Protein AF-A0A2R4MIS1-F1 (afdb_monomer_lite)

Radius of gyration: 31.61 Å; chains: 1; bounding box: 53×61×76 Å

Organism: NCBI:txid454601

pLDDT: mean 84.38, std 12.79, range [53.66, 97.81]

Sequence (114 aa):
MLKRVVTWFFLIPLALLFAFFALANRQEILLGVDPLSPDSPFVGPFPVPLFIVIYGALMLGIVLGGVGAYVGQHKKRAEVRALRKQNNELKQQLDARAPTTDKDDGLALLDDRV

Foldseek 3Di:
DVVVVVVCVVVVVVVVVLVVVQVVQQFWDFDDPAPDCPPDGPDGTDTDGPSCVVVVVVVVVVVVVVVVVVVVVVVVVVVVVVVVVVVVVVVVVCVVPPPCPVVVVVVVVVVVVD

InterPro domains:
  IPR010445 Lipopolysaccharide assembly protein A domain [PF06305] (46-95)

Secondary structure (DSSP, 8-state):
-HHHHHHHHHHHHHHHHHHHHHHHT--EEEE---SS-TTS-SS--EEEEHHHHHHHHHHHHHHHHHHHHHHHHHHHHHHHHHHHHHHHHHHHHHHHHS----HHHHHHHHHTT-

Structure (mmCIF, N/CA/C/O backbone):
data_AF-A0A2R4MIS1-F1
#
_entry.id   AF-A0A2R4MIS1-F1
#
loop_
_atom_site.group_PDB
_atom_site.id
_atom_site.type_symbol
_atom_site.label_atom_id
_atom_site.label_alt_id
_atom_site.label_comp_id
_atom_site.label_asym_id
_atom_site.label_entity_id
_atom_site.label_seq_id
_atom_site.pdbx_PDB_ins_code
_atom_site.Cartn_x
_atom_site.Cartn_y
_atom_site.Cartn_z
_atom_site.occupancy
_atom_site.B_iso_or_equiv
_atom_site.auth_seq_id
_atom_site.auth_comp_id
_atom_site.au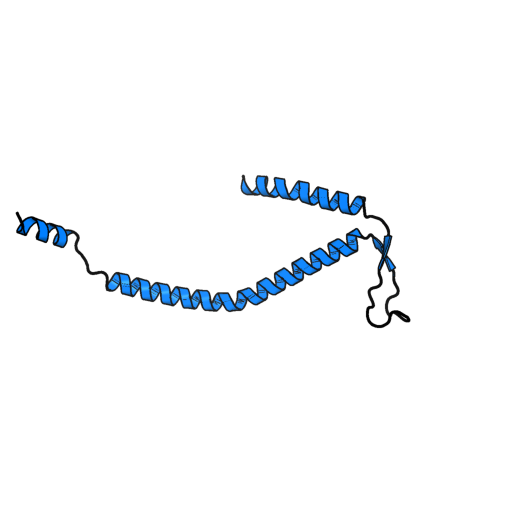th_asym_id
_atom_site.auth_atom_id
_atom_site.pdbx_PDB_model_num
ATOM 1 N N . MET A 1 1 ? -15.223 21.668 2.343 1.00 73.81 1 MET A N 1
ATOM 2 C CA . MET A 1 1 ? -14.315 21.825 1.182 1.00 73.81 1 MET A CA 1
ATOM 3 C C . MET A 1 1 ? -12.840 21.824 1.577 1.00 73.81 1 MET A C 1
ATOM 5 O O . MET A 1 1 ? -12.084 21.104 0.940 1.00 73.81 1 MET A O 1
ATOM 9 N N . LEU A 1 2 ? -12.446 22.501 2.666 1.00 84.19 2 LEU A N 1
ATOM 10 C CA . LEU A 1 2 ? -11.052 22.565 3.141 1.00 84.19 2 LEU A CA 1
ATOM 11 C C . LEU A 1 2 ? -10.363 21.195 3.291 1.00 84.19 2 LEU A C 1
ATOM 13 O O . LEU A 1 2 ? -9.263 21.017 2.791 1.00 84.19 2 LEU A O 1
ATOM 17 N N . LYS A 1 3 ? -11.042 20.191 3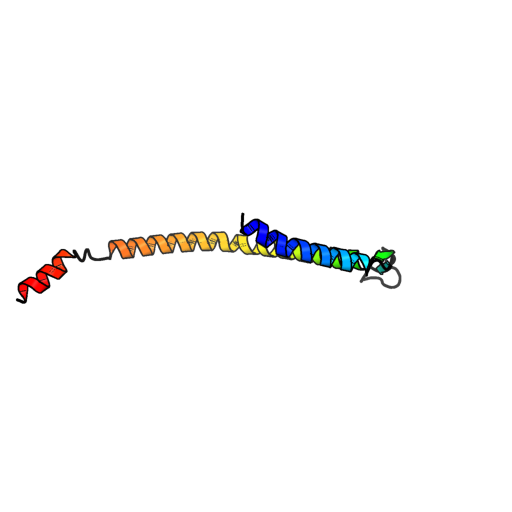.872 1.00 88.06 3 LYS A N 1
ATOM 18 C CA . LYS A 1 3 ? -10.495 18.825 4.004 1.00 88.06 3 LYS A CA 1
ATOM 19 C C . LYS A 1 3 ? -10.055 18.223 2.665 1.00 88.06 3 LYS A C 1
ATOM 21 O O . LYS A 1 3 ? -9.000 17.617 2.609 1.00 88.06 3 LYS A O 1
ATOM 26 N N . ARG A 1 4 ? -10.828 18.429 1.589 1.00 88.38 4 ARG A N 1
ATOM 27 C CA . ARG A 1 4 ? -10.453 17.944 0.252 1.00 88.38 4 ARG A CA 1
ATOM 28 C C . ARG A 1 4 ? -9.235 18.704 -0.260 1.00 88.38 4 ARG A C 1
ATOM 30 O O . ARG A 1 4 ? -8.277 18.066 -0.653 1.00 88.38 4 ARG A O 1
ATOM 37 N N . VAL A 1 5 ? -9.230 20.034 -0.185 1.00 91.31 5 VAL A N 1
ATOM 38 C CA . VAL A 1 5 ? -8.086 20.847 -0.639 1.00 91.31 5 VAL A CA 1
ATOM 39 C C . VAL A 1 5 ? -6.793 20.426 0.061 1.00 91.31 5 VAL A C 1
ATOM 41 O O . VAL A 1 5 ? -5.795 20.186 -0.606 1.00 91.31 5 VAL A O 1
ATOM 44 N N . VAL A 1 6 ? -6.837 20.237 1.383 1.00 92.12 6 VAL A N 1
ATOM 45 C CA . VAL A 1 6 ? -5.695 19.754 2.171 1.00 92.12 6 VAL A CA 1
ATOM 46 C C . VAL A 1 6 ? -5.270 18.356 1.716 1.00 92.12 6 VAL A C 1
ATOM 48 O O . VAL A 1 6 ? -4.094 18.138 1.455 1.00 92.12 6 VAL A O 1
ATOM 51 N N . THR A 1 7 ? -6.206 17.417 1.543 1.00 93.38 7 THR A N 1
ATOM 52 C CA . THR A 1 7 ? -5.881 16.080 1.023 1.00 93.38 7 THR A CA 1
ATOM 53 C C . THR A 1 7 ? -5.199 16.148 -0.341 1.00 93.38 7 THR A C 1
ATOM 55 O O . THR A 1 7 ? -4.170 15.510 -0.520 1.00 93.38 7 THR A O 1
ATOM 58 N N . TRP A 1 8 ? -5.722 16.929 -1.288 1.00 95.06 8 TRP A N 1
ATOM 59 C CA . TRP A 1 8 ? -5.138 17.060 -2.626 1.00 95.06 8 TRP A CA 1
ATOM 60 C C . TRP A 1 8 ? -3.767 17.745 -2.599 1.00 95.06 8 TRP A C 1
ATOM 62 O O . TRP A 1 8 ? -2.879 17.345 -3.346 1.00 95.06 8 TRP A O 1
ATOM 72 N N . PHE A 1 9 ? -3.561 18.704 -1.694 1.00 95.44 9 PHE A N 1
ATOM 73 C CA . PHE A 1 9 ? -2.269 19.359 -1.500 1.00 95.44 9 PHE A CA 1
ATOM 74 C C . PHE A 1 9 ? -1.167 18.385 -1.072 1.00 95.44 9 PHE A C 1
ATOM 76 O O . PHE A 1 9 ? -0.030 18.548 -1.491 1.00 95.44 9 PHE A O 1
ATOM 83 N N . PHE A 1 10 ? -1.487 17.350 -0.291 1.00 95.31 10 PHE A N 1
ATOM 84 C CA . PHE A 1 10 ? -0.525 16.296 0.051 1.00 95.31 10 PHE A CA 1
ATOM 85 C C . PHE A 1 10 ? -0.486 15.170 -0.985 1.00 95.31 10 PHE A C 1
ATOM 87 O O . PHE A 1 10 ? 0.578 14.627 -1.274 1.00 95.31 10 PHE A O 1
ATOM 94 N N . LEU A 1 11 ? -1.636 14.821 -1.563 1.00 95.19 11 LEU A N 1
ATOM 95 C CA . LEU A 1 11 ? -1.757 13.681 -2.465 1.00 95.19 11 LEU A CA 1
ATOM 96 C C . LEU A 1 11 ? -1.101 13.940 -3.823 1.00 95.19 11 LEU A C 1
ATOM 98 O O . LEU A 1 11 ? -0.458 13.038 -4.346 1.00 95.19 11 LEU A O 1
ATOM 102 N N . ILE A 1 12 ? -1.226 15.151 -4.384 1.00 96.56 12 ILE A N 1
ATOM 103 C CA . ILE A 1 12 ? -0.626 15.478 -5.687 1.00 96.56 12 ILE A CA 1
ATOM 104 C C . ILE A 1 12 ? 0.910 15.404 -5.623 1.00 96.56 12 ILE A C 1
ATOM 106 O O . ILE A 1 12 ? 1.482 14.667 -6.427 1.00 96.56 12 ILE A O 1
ATOM 110 N N . PRO A 1 13 ? 1.610 16.088 -4.692 1.00 97.06 13 PRO A N 1
ATOM 111 C CA . PRO A 1 13 ? 3.066 15.991 -4.608 1.00 97.06 13 PRO A CA 1
ATOM 112 C C . PRO A 1 13 ? 3.538 14.573 -4.305 1.00 97.06 13 PRO A C 1
ATOM 114 O O . PRO A 1 13 ? 4.535 14.130 -4.866 1.00 97.06 13 PRO A O 1
ATOM 117 N N . LEU A 1 14 ? 2.804 13.838 -3.465 1.00 96.62 14 LEU A N 1
ATOM 118 C CA . LEU A 1 14 ? 3.119 12.445 -3.175 1.00 96.62 14 LEU A CA 1
ATOM 119 C C . LEU A 1 14 ? 2.987 11.564 -4.428 1.00 96.62 14 LEU A C 1
ATOM 121 O O . LEU A 1 14 ? 3.872 10.763 -4.709 1.00 96.62 14 LEU A O 1
ATOM 125 N N . ALA A 1 15 ? 1.924 11.739 -5.216 1.00 96.06 15 ALA A N 1
ATOM 126 C CA . ALA A 1 15 ? 1.745 11.026 -6.478 1.00 96.06 15 ALA A CA 1
ATOM 127 C C . ALA A 1 15 ? 2.846 11.370 -7.492 1.00 96.06 15 ALA A C 1
ATOM 129 O O . ALA A 1 15 ? 3.374 10.473 -8.144 1.00 96.06 15 ALA A O 1
ATOM 130 N N . LEU A 1 16 ? 3.235 12.646 -7.588 1.00 97.81 16 LEU A N 1
ATOM 131 C CA . LEU A 1 16 ? 4.356 13.080 -8.423 1.00 97.81 16 LEU A CA 1
ATOM 132 C C . LEU A 1 16 ? 5.676 12.455 -7.969 1.00 97.81 16 LEU A C 1
ATOM 134 O O . LEU A 1 16 ? 6.441 11.992 -8.809 1.00 97.81 16 LEU A O 1
ATOM 138 N N . LEU A 1 17 ? 5.930 12.384 -6.661 1.00 96.81 17 LEU A N 1
ATOM 139 C CA . LEU A 1 17 ? 7.113 11.726 -6.108 1.00 96.81 17 LEU A CA 1
ATOM 140 C C . LEU A 1 17 ? 7.183 10.256 -6.539 1.00 96.81 17 LEU A C 1
ATOM 142 O O . LEU A 1 17 ? 8.222 9.814 -7.027 1.00 96.81 17 LEU A O 1
ATOM 146 N N . PHE A 1 18 ? 6.078 9.515 -6.411 1.00 96.62 18 PHE A N 1
ATOM 147 C CA . PHE A 1 18 ? 6.001 8.139 -6.902 1.00 96.62 18 PHE A CA 1
ATOM 148 C C . PHE A 1 18 ? 6.207 8.075 -8.424 1.00 96.62 18 PHE A C 1
ATOM 150 O O . PHE A 1 18 ? 7.008 7.284 -8.908 1.00 96.62 18 PHE A O 1
ATOM 157 N N . ALA A 1 19 ? 5.573 8.953 -9.200 1.00 96.75 19 ALA A N 1
ATOM 158 C CA . ALA A 1 19 ? 5.744 8.966 -10.651 1.00 96.75 19 ALA A CA 1
ATOM 159 C C . ALA A 1 19 ? 7.206 9.211 -11.075 1.00 96.75 19 ALA A C 1
ATOM 161 O O . ALA A 1 19 ? 7.743 8.468 -11.898 1.00 96.75 19 ALA A O 1
ATOM 162 N N . PHE A 1 20 ? 7.879 10.204 -10.487 1.00 97.69 20 PHE A N 1
ATOM 163 C CA . PHE A 1 20 ? 9.285 10.496 -10.778 1.00 97.69 20 PHE A CA 1
ATOM 164 C C . PHE A 1 20 ? 10.215 9.382 -10.312 1.00 97.69 20 PHE A C 1
ATOM 166 O O . PHE A 1 20 ? 11.144 9.027 -11.037 1.00 97.69 20 PHE A O 1
ATOM 173 N N . PHE A 1 21 ? 9.955 8.793 -9.143 1.00 96.56 21 PHE A N 1
ATOM 174 C CA . PHE A 1 21 ? 10.715 7.642 -8.674 1.00 96.56 21 PHE A CA 1
ATOM 175 C C . PHE A 1 21 ? 10.594 6.467 -9.649 1.00 96.56 21 PHE A C 1
ATOM 177 O O . PHE A 1 21 ? 11.612 5.877 -10.004 1.00 96.56 21 PHE A O 1
ATOM 184 N N . ALA A 1 22 ? 9.389 6.153 -10.128 1.00 95.50 22 ALA A N 1
ATOM 185 C CA . ALA A 1 22 ? 9.187 5.096 -11.115 1.00 95.50 22 ALA A CA 1
ATOM 186 C C . ALA A 1 22 ? 9.908 5.397 -12.436 1.00 95.50 22 ALA A C 1
ATOM 188 O O . ALA A 1 22 ? 10.582 4.530 -12.988 1.00 95.50 22 ALA A O 1
ATOM 189 N N . LEU A 1 23 ? 9.824 6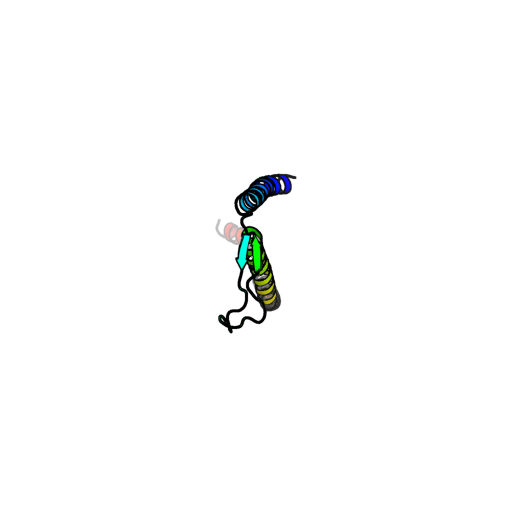.643 -12.912 1.00 96.50 23 LEU A N 1
ATOM 190 C CA . LEU A 1 23 ? 10.465 7.070 -14.155 1.00 96.50 23 LEU A CA 1
ATOM 191 C C . LEU A 1 23 ? 12.000 6.998 -14.086 1.00 96.50 23 LEU A C 1
ATOM 193 O O . LEU A 1 23 ? 12.645 6.593 -15.061 1.00 96.50 23 LEU A O 1
ATOM 197 N N . ALA A 1 24 ? 12.574 7.387 -12.945 1.00 95.81 24 ALA A N 1
ATOM 198 C CA . ALA A 1 24 ? 14.008 7.328 -12.680 1.00 95.81 24 ALA A CA 1
ATOM 199 C C . ALA A 1 24 ? 14.501 5.885 -12.489 1.00 95.81 24 ALA A C 1
ATOM 201 O O . ALA A 1 24 ? 15.576 5.539 -12.965 1.00 95.81 24 ALA A O 1
ATOM 202 N N . ASN A 1 25 ? 13.689 5.027 -11.866 1.00 95.81 25 ASN A N 1
ATOM 203 C CA . ASN A 1 25 ? 14.031 3.639 -11.545 1.00 95.81 25 ASN A CA 1
ATOM 204 C C . ASN A 1 25 ? 13.334 2.638 -12.480 1.00 95.81 25 ASN A C 1
ATOM 206 O O . ASN A 1 25 ? 12.871 1.580 -12.050 1.00 95.81 25 ASN A O 1
ATOM 210 N N . ARG A 1 26 ? 13.265 2.966 -13.776 1.00 94.94 26 ARG A N 1
ATOM 211 C CA . ARG A 1 26 ? 12.735 2.074 -14.825 1.00 94.94 26 ARG A CA 1
ATOM 212 C C . ARG A 1 26 ? 13.704 0.965 -15.246 1.00 94.94 26 ARG A C 1
ATOM 214 O O . ARG A 1 26 ? 13.390 0.194 -16.143 1.00 94.94 26 ARG A O 1
ATOM 221 N N . GLN A 1 27 ? 14.901 0.951 -14.667 1.00 94.00 27 GLN A N 1
ATOM 222 C CA . GLN A 1 27 ? 15.936 -0.026 -14.979 1.00 94.00 27 GLN A CA 1
ATOM 223 C C . GLN A 1 27 ? 15.474 -1.422 -14.560 1.00 94.00 27 GLN A C 1
ATOM 225 O O . GLN A 1 27 ? 14.948 -1.603 -13.458 1.00 94.00 27 GLN A O 1
ATOM 230 N N . GLU A 1 28 ? 15.675 -2.389 -15.450 1.00 95.31 28 GLU A N 1
ATOM 231 C CA . GLU A 1 28 ? 15.355 -3.787 -15.192 1.00 95.31 28 GLU A CA 1
ATOM 232 C C . GLU A 1 28 ? 16.416 -4.410 -14.288 1.00 95.31 28 GLU A C 1
ATOM 234 O O . GLU A 1 28 ? 17.617 -4.304 -14.539 1.00 95.31 28 GLU A O 1
ATOM 239 N N . ILE A 1 29 ? 15.952 -5.065 -13.229 1.00 92.94 29 ILE A N 1
ATOM 240 C CA . ILE A 1 29 ? 16.764 -5.903 -12.356 1.00 92.94 29 ILE A CA 1
ATOM 241 C C . ILE A 1 29 ? 16.299 -7.350 -12.493 1.00 92.94 29 ILE A C 1
ATOM 243 O O . ILE A 1 29 ? 15.112 -7.613 -12.684 1.00 92.94 29 ILE A O 1
ATOM 247 N N . LEU A 1 30 ? 17.228 -8.298 -12.389 1.00 93.50 30 LEU A N 1
ATOM 248 C CA . LEU A 1 30 ? 16.884 -9.715 -12.313 1.00 93.50 30 LEU A CA 1
ATOM 249 C C . LEU A 1 30 ? 16.372 -10.015 -10.905 1.00 93.50 30 LEU A C 1
ATOM 251 O O . LEU A 1 30 ? 17.138 -9.979 -9.942 1.00 93.50 30 LEU A O 1
ATOM 255 N N . LEU A 1 31 ? 15.077 -10.295 -10.783 1.00 91.25 31 LEU A N 1
ATOM 256 C CA . LEU A 1 31 ? 14.462 -10.672 -9.518 1.00 91.25 31 LEU A CA 1
ATOM 257 C C . LEU A 1 31 ? 14.363 -12.194 -9.424 1.00 91.25 31 LEU A C 1
ATOM 259 O O . LEU A 1 31 ? 13.611 -12.821 -10.167 1.00 91.25 31 LEU A O 1
ATOM 263 N N . GLY A 1 32 ? 15.102 -12.778 -8.481 1.00 89.75 32 GLY A N 1
ATOM 264 C CA . GLY A 1 32 ? 14.899 -14.154 -8.032 1.00 89.75 32 GLY A CA 1
ATOM 265 C C . GLY A 1 32 ? 13.889 -14.190 -6.886 1.00 89.75 32 GLY A C 1
ATOM 266 O O . GLY A 1 32 ? 14.027 -13.442 -5.920 1.00 89.75 32 GLY A O 1
ATOM 267 N N . VAL A 1 33 ? 12.873 -15.046 -6.994 1.00 86.12 33 VAL A N 1
ATOM 268 C CA . VAL A 1 33 ? 11.804 -15.195 -5.983 1.00 86.12 33 VAL A CA 1
ATOM 269 C C . VAL A 1 33 ? 11.869 -16.524 -5.225 1.00 86.12 33 VAL A C 1
ATOM 271 O O . VAL A 1 33 ? 11.009 -16.788 -4.390 1.00 86.12 33 VAL A O 1
ATOM 274 N N . ASP A 1 34 ? 12.878 -17.352 -5.501 1.00 86.62 34 ASP A N 1
ATOM 275 C CA . ASP A 1 34 ? 13.082 -18.653 -4.863 1.00 86.62 34 ASP A CA 1
ATOM 276 C C . ASP A 1 34 ? 14.184 -18.566 -3.789 1.00 86.62 34 ASP A C 1
ATOM 278 O O . ASP A 1 34 ? 15.361 -18.432 -4.131 1.00 86.62 34 ASP A O 1
ATOM 282 N N . PRO A 1 35 ? 13.830 -18.614 -2.491 1.00 82.25 35 PRO A N 1
ATOM 283 C CA . PRO A 1 35 ? 14.810 -18.600 -1.412 1.00 82.25 35 PRO A CA 1
ATOM 284 C C . PRO A 1 35 ? 15.316 -19.998 -1.016 1.00 82.25 35 PRO A C 1
ATOM 286 O O . PRO A 1 35 ? 16.224 -20.086 -0.193 1.00 82.25 35 PRO A O 1
ATOM 289 N N . LEU A 1 36 ? 14.720 -21.085 -1.524 1.00 85.44 36 LEU A N 1
ATOM 290 C CA . LEU A 1 36 ? 14.962 -22.453 -1.042 1.00 85.44 36 LEU A CA 1
ATOM 291 C C . LEU A 1 36 ? 15.888 -23.258 -1.953 1.00 85.44 36 LEU A C 1
ATOM 293 O O . LEU A 1 36 ? 16.535 -24.193 -1.484 1.00 85.44 36 LEU A O 1
ATOM 297 N N . SER A 1 37 ? 15.952 -22.941 -3.245 1.00 82.44 37 SER A N 1
ATOM 298 C CA . SER A 1 37 ? 16.795 -23.665 -4.206 1.00 82.44 37 SER A CA 1
ATOM 299 C C . SER A 1 37 ? 17.540 -22.704 -5.140 1.00 82.44 37 SER A C 1
ATOM 301 O O . SER A 1 37 ? 17.161 -22.562 -6.300 1.00 82.44 37 SER A O 1
ATOM 303 N N . PRO A 1 38 ? 18.628 -22.059 -4.668 1.00 76.81 38 PRO A N 1
ATOM 304 C CA . PRO A 1 38 ? 19.384 -21.085 -5.463 1.00 76.81 38 PRO A CA 1
ATOM 305 C C . PRO A 1 38 ? 19.974 -21.673 -6.753 1.00 76.81 38 PRO A C 1
ATOM 307 O O . PRO A 1 38 ? 20.013 -20.994 -7.776 1.00 76.81 38 PRO A O 1
ATOM 310 N N . ASP A 1 39 ? 20.393 -22.941 -6.710 1.00 79.62 39 ASP A N 1
ATOM 311 C CA . ASP A 1 39 ? 21.066 -23.618 -7.827 1.00 79.62 39 ASP A CA 1
ATOM 312 C C . ASP A 1 39 ? 20.089 -24.277 -8.819 1.00 79.62 39 ASP A C 1
ATOM 314 O O . ASP A 1 39 ? 20.471 -24.633 -9.932 1.00 79.62 39 ASP A O 1
ATOM 318 N N . SER A 1 40 ? 18.821 -24.458 -8.430 1.00 80.75 40 SER A N 1
ATOM 319 C CA . SER A 1 40 ? 17.771 -25.050 -9.278 1.00 80.75 40 SER A CA 1
ATOM 320 C C . SER A 1 40 ? 16.394 -24.447 -8.969 1.00 80.75 40 SER A C 1
ATOM 322 O O . SER A 1 40 ? 15.498 -25.137 -8.479 1.00 80.75 40 SER A O 1
ATOM 324 N N . PRO A 1 41 ? 16.212 -23.141 -9.220 1.00 79.69 41 PRO A N 1
ATOM 325 C CA . PRO A 1 41 ? 14.992 -22.456 -8.832 1.00 79.69 41 PRO A CA 1
ATOM 326 C C . PRO A 1 41 ? 13.792 -22.946 -9.649 1.00 79.69 41 PRO A C 1
ATOM 328 O O . PRO A 1 41 ? 13.882 -23.113 -10.868 1.00 79.69 41 PRO A O 1
ATOM 331 N N . PHE A 1 42 ? 12.640 -23.124 -8.994 1.00 77.00 42 PHE A N 1
ATOM 332 C CA . PHE A 1 42 ? 11.393 -23.505 -9.679 1.00 77.00 42 PHE A CA 1
ATOM 333 C C . PHE A 1 42 ? 10.909 -22.399 -10.632 1.00 77.00 42 PHE A C 1
ATOM 335 O O . PHE A 1 42 ? 10.363 -22.671 -11.701 1.00 77.00 42 PHE A O 1
ATOM 342 N N . VAL A 1 43 ? 11.152 -21.139 -10.254 1.00 81.25 43 VAL A N 1
ATOM 343 C CA . VAL A 1 43 ? 10.984 -19.957 -11.106 1.00 81.25 43 VAL A CA 1
ATOM 344 C C . VAL A 1 43 ? 12.333 -19.258 -11.208 1.00 81.25 43 VAL A C 1
ATOM 346 O O . VAL A 1 43 ? 12.815 -18.684 -10.232 1.00 81.25 43 VAL A O 1
ATOM 349 N N . GLY A 1 44 ? 12.946 -19.315 -12.391 1.00 83.00 44 GLY A N 1
ATOM 350 C CA . GLY A 1 44 ? 14.212 -18.633 -12.655 1.00 83.00 44 GLY A CA 1
ATOM 351 C C . GLY A 1 44 ? 14.103 -17.107 -12.491 1.00 83.00 44 GLY A C 1
ATOM 352 O O . GLY A 1 44 ? 13.005 -16.556 -12.617 1.00 83.00 44 GLY A O 1
ATOM 353 N N . PRO A 1 45 ? 15.222 -16.404 -12.225 1.00 88.00 45 PRO A N 1
ATOM 354 C CA . PRO A 1 45 ? 15.222 -14.949 -12.139 1.00 88.00 45 PRO A CA 1
ATOM 355 C C . PRO A 1 45 ? 14.683 -14.315 -13.422 1.00 88.00 45 PRO A C 1
ATOM 357 O O . PRO A 1 45 ? 15.104 -14.683 -14.519 1.00 88.00 45 PRO A O 1
ATOM 360 N N . PHE A 1 46 ? 13.780 -13.346 -13.289 1.00 90.19 46 PHE A N 1
ATOM 361 C CA . PHE A 1 46 ? 13.190 -12.647 -14.431 1.00 90.19 46 PHE A CA 1
ATOM 362 C C . PHE A 1 46 ? 13.441 -11.137 -14.346 1.00 90.19 46 PHE A C 1
ATOM 364 O O . PHE A 1 46 ? 13.512 -10.586 -13.241 1.00 90.19 46 PHE A O 1
ATOM 371 N N . PRO A 1 47 ? 13.607 -10.454 -15.493 1.00 94.19 47 PRO A N 1
ATOM 372 C CA . PRO A 1 47 ? 13.804 -9.015 -15.512 1.00 94.19 47 PRO A CA 1
ATOM 373 C C . PRO A 1 47 ? 12.515 -8.302 -15.104 1.00 94.19 47 PRO A C 1
ATOM 375 O O . PRO A 1 47 ? 11.433 -8.572 -15.627 1.00 94.19 47 PRO A O 1
ATOM 378 N N . VAL A 1 48 ? 12.631 -7.377 -14.158 1.00 94.56 48 VAL A N 1
ATOM 379 C CA . VAL A 1 48 ? 11.531 -6.526 -13.708 1.00 94.56 48 VAL A CA 1
ATOM 380 C C . VAL A 1 48 ? 12.064 -5.139 -13.338 1.00 94.56 48 VAL A C 1
ATOM 382 O O . VAL A 1 48 ? 13.122 -5.034 -12.717 1.00 94.56 48 VAL A O 1
ATOM 385 N N . PRO A 1 49 ? 11.363 -4.048 -13.687 1.00 96.12 49 PRO A N 1
ATOM 386 C CA . PRO A 1 49 ? 11.726 -2.721 -13.212 1.00 96.12 49 PRO A CA 1
ATOM 387 C C . PRO A 1 49 ? 11.711 -2.615 -11.681 1.00 96.12 49 PRO A C 1
ATOM 389 O O . PRO A 1 49 ? 10.741 -3.013 -11.030 1.00 96.12 49 PRO A O 1
ATOM 392 N N . LEU A 1 50 ? 12.751 -2.006 -11.102 1.00 94.44 50 LEU A N 1
ATOM 393 C CA . LEU A 1 50 ? 12.919 -1.889 -9.645 1.00 94.44 50 LEU A CA 1
ATOM 394 C C . LEU A 1 50 ? 11.701 -1.260 -8.944 1.00 94.44 50 LEU A C 1
ATOM 396 O O . LEU A 1 50 ? 11.304 -1.698 -7.861 1.00 94.44 50 LEU A O 1
ATOM 400 N N . PHE A 1 51 ? 11.076 -0.254 -9.561 1.00 94.81 51 PHE A N 1
ATOM 401 C CA . PHE A 1 51 ? 9.919 0.418 -8.967 1.00 94.81 51 PHE A CA 1
ATOM 402 C C . PHE A 1 51 ? 8.729 -0.529 -8.740 1.00 94.81 51 PHE A C 1
ATOM 404 O O . PHE A 1 51 ? 8.017 -0.370 -7.751 1.00 94.81 51 PHE A O 1
ATOM 411 N N . ILE A 1 52 ? 8.534 -1.534 -9.605 1.00 95.75 52 ILE A N 1
ATOM 412 C CA . ILE A 1 52 ? 7.444 -2.512 -9.472 1.00 95.75 52 ILE A CA 1
ATOM 413 C C . ILE A 1 52 ? 7.652 -3.346 -8.213 1.00 95.75 52 ILE A C 1
ATOM 415 O O . ILE A 1 52 ? 6.712 -3.545 -7.447 1.00 95.75 52 ILE A O 1
ATOM 419 N N . VAL A 1 53 ? 8.888 -3.785 -7.971 1.00 94.50 53 VAL A N 1
ATOM 420 C CA . VAL A 1 53 ? 9.244 -4.587 -6.794 1.00 94.50 53 VAL A CA 1
ATOM 421 C C . VAL A 1 53 ? 8.987 -3.794 -5.514 1.00 94.50 53 VAL A C 1
ATOM 423 O O . VAL A 1 53 ? 8.306 -4.273 -4.607 1.00 94.50 53 VAL A O 1
ATOM 426 N N . ILE A 1 54 ? 9.468 -2.550 -5.462 1.00 94.94 54 ILE A N 1
ATOM 427 C CA . ILE A 1 54 ? 9.316 -1.676 -4.293 1.00 94.94 54 ILE A CA 1
ATOM 428 C C . ILE A 1 54 ? 7.839 -1.358 -4.034 1.00 94.94 54 ILE A C 1
ATOM 430 O O . ILE A 1 54 ? 7.375 -1.459 -2.898 1.00 94.94 54 ILE A O 1
ATOM 434 N N . TYR A 1 55 ? 7.076 -0.993 -5.067 1.00 96.88 55 TYR A N 1
ATOM 435 C CA . TYR A 1 55 ? 5.660 -0.654 -4.904 1.00 96.88 55 TYR A CA 1
ATOM 436 C C . TYR A 1 55 ? 4.811 -1.876 -4.581 1.00 96.88 55 TYR A C 1
ATOM 438 O O . TYR A 1 55 ? 3.906 -1.775 -3.757 1.00 96.88 55 TYR A O 1
ATOM 446 N N . GLY A 1 56 ? 5.129 -3.033 -5.162 1.00 96.50 56 GLY A N 1
ATOM 447 C CA . GLY A 1 56 ? 4.503 -4.304 -4.817 1.00 96.50 56 GLY A CA 1
ATOM 448 C C . GLY A 1 56 ? 4.710 -4.651 -3.344 1.00 96.50 56 GLY A C 1
ATOM 449 O O . GLY A 1 56 ? 3.739 -4.927 -2.640 1.00 96.50 56 GLY A O 1
ATOM 450 N N . ALA A 1 57 ? 5.946 -4.546 -2.845 1.00 95.81 57 ALA A N 1
ATOM 451 C CA . ALA A 1 57 ? 6.261 -4.770 -1.435 1.00 95.81 57 ALA A CA 1
ATOM 452 C C . ALA A 1 57 ? 5.550 -3.767 -0.509 1.00 95.81 57 ALA A C 1
ATOM 454 O O . ALA A 1 57 ? 4.990 -4.160 0.516 1.00 95.81 57 ALA A O 1
ATOM 455 N N . LEU A 1 58 ? 5.510 -2.483 -0.886 1.00 96.94 58 LEU A N 1
ATOM 456 C CA . LEU A 1 58 ? 4.791 -1.448 -0.139 1.00 96.94 58 LEU A CA 1
ATOM 457 C C . LEU A 1 58 ? 3.288 -1.748 -0.063 1.00 96.94 58 LEU A C 1
ATOM 459 O O . LEU A 1 58 ? 2.704 -1.700 1.019 1.00 96.94 58 LEU A O 1
ATOM 463 N N . MET A 1 59 ? 2.663 -2.078 -1.196 1.00 97.69 59 MET A N 1
ATOM 464 C CA . MET A 1 59 ? 1.244 -2.436 -1.256 1.00 97.69 59 MET A CA 1
ATOM 465 C C . MET A 1 59 ? 0.949 -3.676 -0.416 1.00 97.69 59 MET A C 1
ATOM 467 O O . MET A 1 59 ? -0.008 -3.672 0.357 1.00 97.69 59 MET A O 1
ATOM 471 N N . LEU A 1 60 ? 1.799 -4.702 -0.501 1.00 97.81 60 LEU A N 1
ATOM 472 C CA . LEU A 1 60 ? 1.677 -5.900 0.323 1.00 97.81 60 LEU A CA 1
ATOM 473 C C . LEU A 1 60 ? 1.750 -5.554 1.816 1.00 97.81 60 LEU A C 1
ATOM 475 O O . LEU A 1 60 ? 0.906 -6.002 2.589 1.00 97.81 60 LEU A O 1
ATOM 479 N N . GLY A 1 61 ? 2.695 -4.701 2.217 1.00 97.19 61 GLY A N 1
ATOM 480 C CA . GLY A 1 61 ? 2.812 -4.214 3.591 1.00 97.19 61 GLY A CA 1
ATOM 481 C C . GLY A 1 61 ? 1.564 -3.466 4.072 1.00 97.19 61 GLY A C 1
ATOM 482 O O . GLY A 1 61 ? 1.094 -3.713 5.182 1.00 97.19 61 GLY A O 1
ATOM 483 N N . ILE A 1 62 ? 0.978 -2.604 3.233 1.00 97.25 62 ILE A N 1
ATOM 484 C CA . ILE A 1 62 ? -0.269 -1.887 3.550 1.00 97.25 62 ILE A CA 1
ATOM 485 C C . ILE A 1 62 ? -1.433 -2.867 3.725 1.00 97.25 62 ILE A C 1
ATOM 487 O O . ILE A 1 62 ? -2.195 -2.740 4.684 1.00 97.25 62 ILE A O 1
ATOM 491 N N . VAL A 1 63 ? -1.565 -3.854 2.835 1.00 97.44 63 VAL A N 1
ATOM 492 C CA . VAL A 1 63 ? -2.618 -4.875 2.919 1.00 97.44 63 VAL A CA 1
ATOM 493 C C . VAL A 1 63 ? -2.459 -5.703 4.191 1.00 97.44 63 VAL A C 1
ATOM 495 O O . VAL A 1 63 ? -3.410 -5.816 4.962 1.00 97.44 63 VAL A O 1
ATOM 498 N N . LEU A 1 64 ? -1.261 -6.227 4.459 1.00 96.62 64 LEU A N 1
ATOM 499 C CA . LEU A 1 64 ? -0.981 -7.016 5.661 1.00 96.62 64 LEU A CA 1
ATOM 500 C C . LEU A 1 64 ? -1.194 -6.200 6.941 1.00 96.62 64 LEU A C 1
ATOM 502 O O . LEU A 1 64 ? -1.807 -6.692 7.889 1.00 96.62 64 LEU A O 1
ATOM 506 N N . GLY A 1 65 ? -0.762 -4.938 6.959 1.00 94.62 6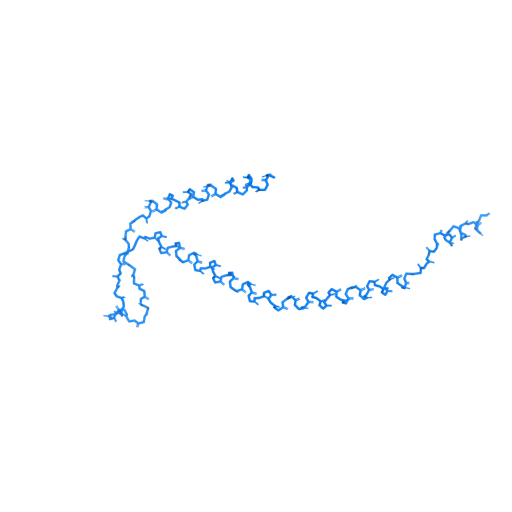5 GLY A N 1
ATOM 507 C CA . GLY A 1 65 ? -1.000 -4.020 8.071 1.00 94.62 65 GLY A CA 1
ATOM 508 C C . GLY A 1 65 ? -2.488 -3.734 8.283 1.00 94.62 65 GLY A C 1
ATOM 509 O O . GLY A 1 65 ? -2.970 -3.763 9.416 1.00 94.62 65 GLY A O 1
ATOM 510 N N . GLY A 1 66 ? -3.239 -3.526 7.199 1.00 94.06 66 GLY A N 1
ATOM 511 C CA . GLY A 1 66 ? -4.690 -3.343 7.226 1.00 94.06 66 GLY A CA 1
ATOM 512 C C . GLY A 1 66 ? -5.427 -4.574 7.756 1.00 94.06 66 GLY A C 1
ATOM 513 O O . GLY A 1 66 ? -6.284 -4.444 8.632 1.00 94.06 66 GLY A O 1
ATOM 514 N N . VAL A 1 67 ? -5.051 -5.772 7.296 1.00 94.56 67 VAL A N 1
ATOM 515 C CA . VAL A 1 67 ? -5.591 -7.050 7.786 1.00 94.56 67 VAL A CA 1
ATOM 516 C C . VAL A 1 67 ? -5.261 -7.242 9.268 1.00 94.56 67 VAL A C 1
ATOM 518 O O . VAL A 1 67 ? -6.154 -7.547 10.059 1.00 94.56 67 VAL A O 1
ATOM 521 N N . GLY A 1 68 ? -4.016 -6.992 9.679 1.00 91.25 68 GLY A N 1
ATOM 522 C CA . GLY A 1 68 ? -3.600 -7.070 11.081 1.00 91.25 68 GLY A CA 1
ATOM 523 C C . GLY A 1 68 ? -4.385 -6.111 11.983 1.00 91.25 68 GLY A C 1
ATOM 524 O O . GLY A 1 68 ? -4.897 -6.513 13.031 1.00 91.25 68 GLY A O 1
ATOM 525 N N . ALA A 1 69 ? -4.562 -4.859 11.550 1.00 89.06 69 ALA A N 1
ATOM 526 C CA . ALA A 1 69 ? -5.369 -3.870 12.259 1.00 89.06 69 ALA A CA 1
ATOM 527 C C . ALA A 1 69 ? -6.848 -4.282 12.348 1.00 89.06 69 ALA A C 1
ATOM 529 O O . ALA A 1 69 ? -7.466 -4.126 13.404 1.00 89.06 69 ALA A O 1
ATOM 530 N N . TYR A 1 70 ? -7.413 -4.839 11.275 1.00 86.00 70 TYR A N 1
ATOM 531 C CA . TYR A 1 70 ? -8.793 -5.321 11.247 1.00 86.00 70 TYR A CA 1
ATOM 532 C C . TYR A 1 70 ? -9.020 -6.468 12.244 1.00 86.00 70 TYR A C 1
ATOM 534 O O . TYR A 1 70 ? -9.934 -6.401 13.072 1.00 86.00 70 TYR A O 1
ATOM 542 N N . VAL A 1 71 ? -8.142 -7.477 12.236 1.00 86.00 71 VAL A N 1
ATOM 543 C CA . VAL A 1 71 ? -8.203 -8.616 13.166 1.00 86.00 71 VAL A CA 1
ATOM 544 C C . VAL A 1 71 ? -8.026 -8.150 14.618 1.00 86.00 71 VAL A C 1
ATOM 546 O O . VAL A 1 71 ? -8.775 -8.573 15.503 1.00 86.00 71 VAL A O 1
ATOM 549 N N . GLY A 1 72 ? -7.103 -7.217 14.876 1.00 79.44 72 GLY A N 1
ATOM 550 C CA . GLY A 1 72 ? -6.881 -6.651 16.211 1.00 79.44 72 GLY A CA 1
ATOM 551 C C . GLY A 1 72 ? -8.068 -5.843 16.754 1.00 79.44 72 GLY A C 1
ATOM 552 O O . GLY A 1 72 ? -8.354 -5.874 17.954 1.00 79.44 72 GLY A O 1
ATOM 553 N N . GLN A 1 73 ? -8.812 -5.152 15.888 1.00 76.31 73 GLN A N 1
ATOM 554 C CA . GLN A 1 73 ? -9.974 -4.355 16.293 1.00 76.31 73 GLN A CA 1
ATOM 555 C C . GLN A 1 73 ? -11.184 -5.201 16.715 1.00 76.31 73 GLN A C 1
ATOM 557 O O . GLN A 1 73 ? -12.001 -4.724 17.508 1.00 76.31 73 GLN A O 1
ATOM 562 N N . HIS A 1 74 ? -11.316 -6.444 16.238 1.00 65.38 74 HIS A N 1
ATOM 563 C CA . HIS A 1 74 ? -12.497 -7.265 16.525 1.00 65.38 74 HIS A CA 1
ATOM 564 C C . HIS A 1 74 ? -12.644 -7.584 18.024 1.00 65.38 74 HIS A C 1
ATOM 566 O O . HIS A 1 74 ? -13.748 -7.523 18.565 1.00 65.38 74 HIS A O 1
ATOM 572 N N . LYS A 1 75 ? -11.532 -7.835 18.729 1.00 63.62 75 LYS A N 1
ATOM 573 C CA . LYS A 1 75 ? -11.540 -8.106 20.180 1.00 63.62 75 LYS A CA 1
ATOM 574 C C . LYS A 1 75 ? -11.881 -6.858 21.004 1.00 63.62 75 LYS A C 1
ATOM 576 O O . LYS A 1 75 ? -12.718 -6.920 21.903 1.00 63.62 75 LYS A O 1
ATOM 581 N N . LYS A 1 76 ? -11.332 -5.694 20.637 1.00 66.94 76 LYS A N 1
ATOM 582 C CA . LYS A 1 76 ? -11.573 -4.434 21.365 1.00 66.94 76 LYS A CA 1
ATOM 583 C C . LYS A 1 76 ? -13.009 -3.921 21.244 1.00 66.94 76 LYS A C 1
ATOM 585 O O . LYS A 1 76 ? -13.492 -3.220 22.128 1.00 66.94 76 LYS A O 1
ATOM 590 N N . ARG A 1 77 ? -13.735 -4.280 20.180 1.00 70.75 77 ARG A N 1
ATOM 591 C CA . ARG A 1 77 ? -15.138 -3.865 19.997 1.00 70.75 77 ARG A CA 1
ATOM 592 C C . ARG A 1 77 ? -16.100 -4.481 21.016 1.00 70.75 77 ARG A C 1
ATOM 594 O O . ARG A 1 77 ? -17.147 -3.880 21.251 1.00 70.75 77 ARG A O 1
ATOM 601 N N . ALA A 1 78 ? -15.783 -5.637 21.598 1.00 71.06 78 ALA A N 1
ATOM 602 C CA . ALA A 1 78 ? -16.590 -6.242 22.660 1.00 71.06 78 ALA A CA 1
ATOM 603 C C . ALA A 1 78 ? -16.314 -5.568 24.013 1.00 71.06 78 ALA A C 1
ATOM 605 O O . ALA A 1 78 ? -17.239 -5.157 24.711 1.00 71.06 78 ALA A O 1
ATOM 606 N N . GLU A 1 79 ? -15.037 -5.354 24.318 1.00 77.44 79 GLU A N 1
ATOM 607 C CA . GLU A 1 79 ? -14.581 -4.718 25.554 1.00 77.44 79 GLU A CA 1
ATOM 608 C C . GLU A 1 79 ? -15.057 -3.264 25.667 1.00 77.44 79 GLU A C 1
ATOM 610 O O . GLU A 1 79 ? -15.594 -2.861 26.693 1.00 77.44 79 GLU A O 1
ATOM 615 N N . VAL A 1 80 ? -15.001 -2.494 24.574 1.00 79.94 80 VAL A N 1
ATOM 616 C CA . VAL A 1 80 ? -15.521 -1.115 24.544 1.00 79.94 80 VAL A CA 1
ATOM 617 C C . VAL A 1 80 ? -17.027 -1.066 24.822 1.00 79.94 80 VAL A C 1
ATOM 619 O O . VAL A 1 80 ? -17.498 -0.113 25.441 1.00 79.94 80 VAL A O 1
ATOM 622 N N . ARG A 1 81 ? -17.808 -2.070 24.396 1.00 78.69 81 ARG A N 1
ATOM 623 C CA . ARG A 1 81 ? -19.250 -2.121 24.705 1.00 78.69 81 ARG A CA 1
ATOM 624 C C . ARG A 1 81 ? -19.494 -2.441 26.178 1.00 78.69 81 ARG A C 1
ATOM 626 O O . ARG A 1 81 ? -20.332 -1.787 26.791 1.00 78.69 81 ARG A O 1
ATOM 633 N N . ALA A 1 82 ? -18.752 -3.396 26.738 1.00 81.81 82 ALA A N 1
ATOM 634 C CA . ALA A 1 82 ? -18.848 -3.757 28.151 1.00 81.81 82 ALA A CA 1
ATOM 635 C C . ALA A 1 82 ? -18.457 -2.582 29.061 1.00 81.81 82 ALA A C 1
ATOM 637 O O . ALA A 1 82 ? -19.222 -2.207 29.949 1.00 81.81 82 ALA A O 1
ATOM 638 N N . LEU A 1 83 ? -17.332 -1.927 28.760 1.00 82.38 83 LEU A N 1
ATOM 639 C CA . LEU A 1 83 ? -16.861 -0.748 29.486 1.00 82.38 83 LEU A CA 1
ATOM 640 C C . LEU A 1 83 ? -17.846 0.421 29.382 1.00 82.38 83 LEU A C 1
ATOM 642 O O . LEU A 1 83 ? -18.102 1.083 30.380 1.00 82.38 83 LEU A O 1
ATOM 646 N N . ARG A 1 84 ? -18.456 0.662 28.211 1.00 85.19 84 ARG A N 1
ATOM 647 C CA . ARG A 1 84 ? -19.503 1.693 28.060 1.00 85.19 84 ARG A CA 1
ATOM 648 C C . ARG A 1 84 ? -20.736 1.408 28.915 1.00 85.19 84 ARG A C 1
ATOM 650 O O . ARG A 1 84 ? -21.296 2.345 29.473 1.00 85.19 84 ARG A O 1
ATOM 657 N N . LYS A 1 85 ? -21.154 0.142 29.025 1.00 85.56 85 LYS A N 1
ATOM 658 C CA . LYS A 1 85 ? -22.296 -0.244 29.864 1.00 85.56 85 LYS A CA 1
ATOM 659 C C . LYS A 1 85 ? -22.000 0.017 31.342 1.00 85.56 85 LYS A C 1
ATOM 661 O O . LYS A 1 85 ? -22.783 0.699 31.992 1.00 85.56 85 LYS A O 1
ATOM 666 N N . GLN A 1 86 ? -20.838 -0.429 31.822 1.00 86.94 86 GLN A N 1
ATOM 667 C CA . GLN A 1 86 ? -20.397 -0.174 33.196 1.00 86.94 86 GLN A CA 1
ATOM 668 C C . GLN A 1 86 ? -20.286 1.324 33.487 1.00 86.94 86 GLN A C 1
ATOM 670 O O . GLN A 1 86 ? -20.765 1.779 34.517 1.00 86.94 86 GLN A O 1
ATOM 675 N N . ASN A 1 87 ? -19.718 2.112 32.567 1.00 90.12 87 ASN A N 1
ATOM 676 C CA . ASN A 1 87 ? -19.601 3.561 32.747 1.00 90.12 87 ASN A CA 1
ATOM 677 C C . ASN A 1 87 ? -20.976 4.233 32.883 1.00 90.12 87 ASN A C 1
ATOM 679 O O . ASN A 1 87 ? -21.155 5.083 33.745 1.00 90.12 87 ASN A O 1
ATOM 683 N N . ASN A 1 88 ? -21.961 3.821 32.077 1.00 87.44 88 ASN A N 1
ATOM 684 C CA . ASN A 1 88 ? -23.325 4.339 32.177 1.00 87.44 88 ASN A CA 1
ATOM 685 C C . ASN A 1 88 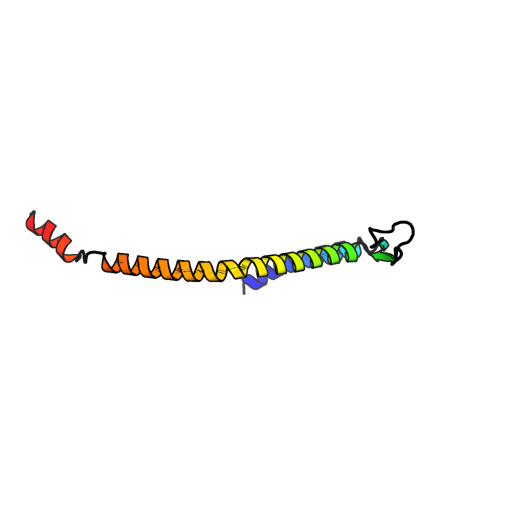? -24.009 3.942 33.492 1.00 87.44 88 ASN A C 1
ATOM 687 O O . ASN A 1 88 ? -24.669 4.781 34.095 1.00 87.44 88 ASN A O 1
ATOM 691 N N . GLU A 1 89 ? -23.841 2.698 33.946 1.00 87.19 89 GLU A N 1
ATOM 692 C CA . GLU A 1 89 ? -24.389 2.228 35.227 1.00 87.19 89 GLU A CA 1
ATOM 693 C C . GLU A 1 89 ? -23.761 2.982 36.409 1.00 87.19 89 GLU A C 1
ATOM 695 O O . GLU A 1 89 ? -24.477 3.478 37.275 1.00 87.19 89 GLU A O 1
ATOM 700 N N . LEU A 1 90 ? -22.435 3.148 36.412 1.00 85.50 90 LEU A N 1
ATOM 701 C CA . LEU A 1 90 ? -21.716 3.957 37.400 1.00 85.50 90 LEU A CA 1
ATOM 702 C C . LEU A 1 90 ? -22.176 5.418 37.375 1.00 85.50 90 LEU A C 1
ATOM 704 O O . LEU A 1 90 ? -22.393 6.008 38.429 1.00 85.50 90 LEU A O 1
ATOM 708 N N . LYS A 1 91 ? -22.373 5.999 36.189 1.00 86.81 91 LYS A N 1
ATOM 709 C CA . LYS A 1 91 ? -22.845 7.380 36.048 1.00 86.81 91 LYS A CA 1
ATOM 710 C C . LYS A 1 91 ? -24.265 7.556 36.588 1.00 86.81 91 LYS A C 1
ATOM 712 O O . LYS A 1 91 ? -24.505 8.496 37.330 1.00 86.81 91 LYS A O 1
ATOM 717 N N . GLN A 1 92 ? -25.168 6.613 36.312 1.00 85.25 92 GLN A N 1
ATOM 718 C CA . GLN A 1 92 ? -26.515 6.605 36.893 1.00 85.25 92 GLN A CA 1
ATOM 719 C C . GLN A 1 92 ? -26.491 6.457 38.416 1.00 85.25 92 GLN A C 1
ATOM 721 O O . GLN A 1 92 ? -27.281 7.095 39.100 1.00 85.25 92 GLN A O 1
ATOM 726 N N . GLN A 1 93 ? -25.579 5.648 38.960 1.00 83.75 93 GLN A N 1
ATOM 727 C CA . GLN A 1 93 ? -25.409 5.536 40.408 1.00 83.75 93 GLN A CA 1
ATOM 728 C C . GLN A 1 93 ? -24.874 6.831 41.021 1.00 83.75 93 GLN A C 1
ATOM 730 O O . GLN A 1 93 ? -25.322 7.198 42.100 1.00 83.75 93 GLN A O 1
ATOM 735 N N . LEU A 1 94 ? -23.961 7.539 40.352 1.00 84.06 94 LEU A N 1
ATOM 736 C CA . LEU A 1 94 ? -23.492 8.853 40.797 1.00 84.06 94 LEU A CA 1
ATOM 737 C C . LEU A 1 94 ? -24.591 9.914 40.713 1.00 84.06 94 LEU A C 1
ATOM 739 O O . LEU A 1 94 ? -24.722 10.687 41.650 1.00 84.06 94 LEU A O 1
ATOM 743 N N . ASP A 1 95 ? -25.407 9.919 39.659 1.00 80.31 95 ASP A N 1
ATOM 744 C CA . ASP A 1 95 ? -26.532 10.853 39.516 1.00 80.31 95 ASP A CA 1
ATOM 745 C C . ASP A 1 95 ? -27.661 10.548 40.523 1.00 80.31 95 ASP A C 1
ATOM 747 O O . ASP A 1 95 ? -28.307 11.463 41.018 1.00 80.31 95 ASP A O 1
ATOM 751 N N . ALA A 1 96 ? -27.876 9.275 40.878 1.00 77.62 96 ALA A N 1
ATOM 752 C CA . ALA A 1 96 ? -28.845 8.863 41.900 1.00 77.62 96 ALA A CA 1
ATOM 753 C C . ALA A 1 96 ? -28.326 9.027 43.342 1.00 77.62 96 ALA A C 1
ATOM 755 O O . ALA A 1 96 ? -29.115 9.136 44.278 1.00 77.62 96 ALA A O 1
ATOM 756 N N . ARG A 1 97 ? -26.999 8.994 43.535 1.00 70.12 97 ARG A N 1
ATOM 757 C CA . ARG A 1 97 ? -26.321 9.252 44.817 1.00 70.12 97 ARG A CA 1
ATOM 758 C C . ARG A 1 97 ? -25.989 10.728 44.994 1.00 70.12 97 ARG A C 1
ATOM 760 O O . ARG A 1 97 ? -25.685 11.121 46.118 1.00 70.12 97 ARG A O 1
ATOM 767 N N . ALA A 1 98 ? -26.016 11.526 43.925 1.00 60.06 98 ALA A N 1
ATOM 768 C CA . ALA A 1 98 ? -25.956 12.966 44.032 1.00 60.06 98 ALA A CA 1
ATOM 769 C C . ALA A 1 98 ? -27.092 13.344 44.980 1.00 60.06 98 ALA A C 1
ATOM 771 O O . ALA A 1 98 ? -28.258 13.090 44.661 1.00 60.06 98 ALA A O 1
ATOM 772 N N . PRO A 1 99 ? -26.775 13.877 46.172 1.00 55.03 99 PRO A N 1
ATOM 773 C CA . PRO A 1 99 ? -27.814 14.502 46.940 1.00 55.03 99 PRO A CA 1
ATOM 774 C C . PRO A 1 99 ? -28.401 15.534 45.989 1.00 55.03 99 PRO A C 1
ATOM 776 O O . PRO A 1 99 ? -27.671 16.240 45.282 1.00 55.03 99 PRO A O 1
ATOM 779 N N . THR A 1 100 ? -29.719 15.616 45.957 1.00 53.66 100 THR A N 1
ATOM 780 C CA . THR A 1 100 ? -30.360 16.901 45.768 1.00 53.66 100 THR A CA 1
ATOM 781 C C . THR A 1 100 ? -29.771 17.810 46.847 1.00 53.66 100 THR A C 1
ATOM 783 O O . THR A 1 100 ? -30.361 18.010 47.898 1.00 53.66 100 THR A O 1
ATOM 786 N N . THR A 1 101 ? -28.554 18.322 46.638 1.00 55.56 101 THR A N 1
ATOM 787 C CA . THR A 1 101 ? -28.174 19.624 47.146 1.00 55.56 101 THR A CA 1
ATOM 788 C C . THR A 1 101 ? -29.022 20.542 46.306 1.00 55.56 101 THR A C 1
ATOM 790 O O . THR A 1 101 ? -28.617 21.060 45.262 1.00 55.56 101 THR A O 1
ATOM 793 N N . ASP A 1 102 ? -30.278 20.568 46.729 1.00 54.91 102 ASP A N 1
ATOM 794 C CA . ASP A 1 102 ? -31.197 21.623 46.479 1.00 54.91 102 ASP A CA 1
ATOM 795 C C . ASP A 1 102 ? -30.371 22.884 46.686 1.00 54.91 102 ASP A C 1
ATOM 797 O O . ASP A 1 102 ? -29.770 23.096 47.746 1.00 54.91 102 ASP A O 1
ATOM 801 N N . LYS A 1 103 ? -30.196 23.659 45.616 1.00 56.16 103 LYS A N 1
ATOM 802 C CA . LYS A 1 103 ? -29.484 24.938 45.718 1.00 56.16 103 LYS A CA 1
ATOM 803 C C . LYS A 1 103 ? -30.175 25.853 46.740 1.00 56.16 103 LYS A C 1
ATOM 805 O O . LYS A 1 103 ? -29.557 26.812 47.195 1.00 56.16 103 LYS A O 1
ATOM 810 N N . ASP A 1 104 ? -31.385 25.484 47.142 1.00 56.41 104 ASP A N 1
ATOM 811 C CA . ASP A 1 104 ? -32.238 26.133 48.115 1.00 56.41 104 ASP A CA 1
ATOM 812 C C . ASP A 1 104 ? -31.805 25.808 49.568 1.00 56.41 104 ASP A C 1
ATOM 814 O O . ASP A 1 104 ? -31.798 26.709 50.407 1.00 56.41 104 ASP A O 1
ATOM 818 N N . ASP A 1 105 ? -31.268 24.610 49.856 1.00 61.44 105 ASP A N 1
ATOM 819 C CA . ASP A 1 105 ? -30.734 24.251 51.189 1.00 61.44 105 ASP A CA 1
ATOM 820 C C . ASP A 1 105 ? -29.443 25.019 51.521 1.00 61.44 105 ASP A C 1
ATOM 822 O O . ASP A 1 105 ? -29.181 25.394 52.665 1.00 61.44 105 ASP A O 1
ATOM 826 N N . GLY A 1 106 ? -28.621 25.290 50.502 1.00 60.31 106 GLY A N 1
ATOM 827 C CA . GLY A 1 106 ? -27.391 26.069 50.655 1.00 60.31 106 GLY A CA 1
ATOM 828 C C . GLY A 1 106 ? -27.643 27.547 50.967 1.00 60.31 106 GLY A C 1
ATOM 829 O O . GLY A 1 106 ? -26.810 28.174 51.615 1.00 60.31 106 GLY A O 1
ATOM 830 N N . LEU A 1 107 ? -28.783 28.096 50.533 1.00 63.84 107 LEU A N 1
ATOM 831 C CA . LEU A 1 107 ? -29.209 29.462 50.848 1.00 63.84 107 LEU A CA 1
ATOM 832 C C . LEU A 1 107 ? -29.875 29.532 52.228 1.00 63.84 107 LEU A C 1
ATOM 834 O O . LEU A 1 107 ? -29.610 30.473 52.971 1.00 63.84 107 LEU A O 1
ATOM 838 N N . ALA A 1 108 ? -30.634 28.502 52.616 1.00 63.62 108 ALA A N 1
ATOM 839 C CA . ALA A 1 108 ? -31.237 28.397 53.946 1.00 63.62 108 ALA A CA 1
ATOM 840 C C . ALA A 1 108 ? -30.191 28.342 55.079 1.00 63.62 108 ALA A C 1
ATOM 842 O O . ALA A 1 108 ? -30.378 28.942 56.133 1.00 63.62 108 ALA A O 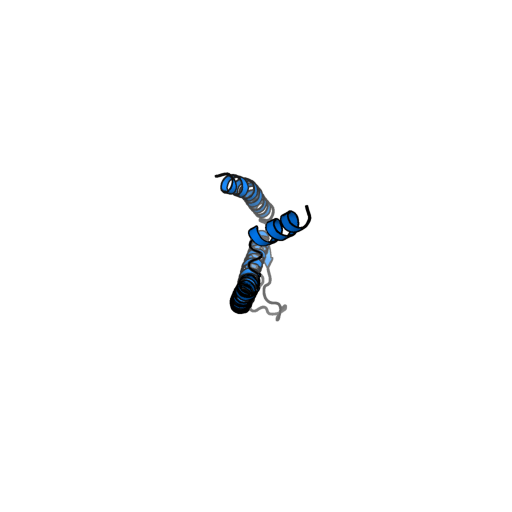1
ATOM 843 N N . LEU A 1 109 ? -29.044 27.691 54.849 1.00 66.62 109 LEU A N 1
ATOM 844 C CA . LEU A 1 109 ? -27.938 27.634 55.820 1.00 66.62 109 LEU A CA 1
ATOM 845 C C . LEU A 1 109 ? -27.132 28.942 55.939 1.00 66.62 109 LEU A C 1
ATOM 847 O O . LEU A 1 109 ? -26.346 29.092 56.878 1.00 66.62 109 LEU A O 1
ATOM 851 N N . LEU A 1 110 ? -27.282 29.864 54.982 1.00 69.50 110 LEU A N 1
ATOM 852 C CA . LEU A 1 110 ? -26.670 31.196 55.026 1.00 69.50 110 LEU A CA 1
ATOM 853 C C . LEU A 1 110 ? -27.617 32.246 55.617 1.00 69.50 110 LEU A C 1
ATOM 855 O O . LEU A 1 110 ? -27.127 33.201 56.209 1.00 69.50 110 LEU A O 1
ATOM 859 N N . ASP A 1 111 ? -28.931 32.049 55.487 1.00 65.50 111 ASP A N 1
ATOM 860 C CA . ASP A 1 111 ? -29.975 32.908 56.062 1.00 65.50 111 ASP A CA 1
ATOM 861 C C . ASP A 1 111 ? -30.111 32.704 57.584 1.00 65.50 111 ASP A C 1
ATOM 863 O O . ASP A 1 111 ? -30.218 33.666 58.330 1.00 65.50 111 ASP A O 1
ATOM 867 N N . ASP A 1 112 ? -29.959 31.469 58.078 1.00 69.19 112 ASP A N 1
ATOM 868 C CA . ASP A 1 112 ? -30.013 31.138 59.520 1.00 69.19 112 ASP A CA 1
ATOM 869 C C . ASP A 1 112 ? -28.742 31.549 60.308 1.00 69.19 112 ASP A C 1
ATOM 871 O O . ASP A 1 112 ? -28.613 31.316 61.511 1.00 69.19 112 ASP A O 1
ATOM 875 N N . ARG A 1 113 ? -27.747 32.133 59.625 1.00 62.06 113 ARG A N 1
ATOM 876 C CA . ARG A 1 113 ? -26.480 32.606 60.217 1.00 62.06 113 ARG A CA 1
ATOM 877 C C . ARG A 1 113 ? -26.324 34.130 60.236 1.00 62.06 113 ARG A C 1
ATOM 879 O O . ARG A 1 113 ? -25.256 34.597 60.645 1.00 62.06 113 ARG A O 1
ATOM 886 N N . VAL A 1 114 ? -27.337 34.883 59.811 1.00 55.25 114 VAL A N 1
ATOM 887 C CA . VAL A 1 114 ? -27.372 36.359 59.835 1.00 55.25 114 VAL A CA 1
ATOM 888 C C . VAL A 1 114 ? -28.395 36.829 60.859 1.00 55.25 114 VAL A C 1
ATOM 890 O O . VAL A 1 114 ? -28.049 37.766 61.613 1.00 55.25 114 VAL A O 1
#